Protein AF-A0A0S7Z1J6-F1 (afdb_monomer_lite)

Foldseek 3Di:
DDDPPPPPVVVVVVVCLVCVLVVLVVVLVVVLVVLVVVLVVVVVVVVVVLVVLVVCLVVPAPDPVSSVVSVVVSVVVVVVVVVVSVVVVVVSVVVSVVSVVVSVVVVVVSVVVVVVVVD

Structure (mmCIF, N/CA/C/O backbone):
data_AF-A0A0S7Z1J6-F1
#
_entry.id   AF-A0A0S7Z1J6-F1
#
loop_
_atom_site.group_PDB
_atom_site.id
_atom_site.type_symbol
_atom_site.label_atom_id
_atom_site.label_alt_id
_atom_site.label_comp_id
_atom_site.label_asym_id
_atom_site.label_entity_id
_atom_site.label_seq_id
_atom_site.pdbx_PDB_ins_code
_atom_site.Cartn_x
_atom_site.Cartn_y
_atom_site.Cartn_z
_atom_site.occupancy
_atom_site.B_iso_or_equiv
_atom_site.auth_seq_id
_atom_site.auth_comp_id
_atom_site.auth_asym_id
_atom_site.auth_atom_id
_atom_site.pdbx_PDB_model_num
ATOM 1 N N . MET A 1 1 ? 30.960 -23.550 -48.757 1.00 36.12 1 MET A N 1
ATOM 2 C CA . MET A 1 1 ? 30.195 -22.287 -48.805 1.00 36.12 1 MET A CA 1
ATOM 3 C C . MET A 1 1 ? 28.962 -22.481 -47.941 1.00 36.12 1 MET A C 1
ATOM 5 O O . MET A 1 1 ? 28.021 -23.137 -48.364 1.00 36.12 1 MET A O 1
ATOM 9 N N . THR A 1 2 ? 29.035 -22.074 -46.678 1.00 41.28 2 THR A N 1
ATOM 10 C CA . THR A 1 2 ? 27.971 -22.255 -45.685 1.00 41.28 2 THR A CA 1
ATOM 11 C C . THR A 1 2 ? 26.917 -21.173 -45.896 1.00 41.28 2 THR A C 1
ATOM 13 O O . THR A 1 2 ? 27.187 -19.991 -45.716 1.00 41.28 2 THR A O 1
ATOM 16 N N . ASN A 1 3 ? 25.736 -21.588 -46.349 1.00 50.97 3 ASN A N 1
ATOM 17 C CA . ASN A 1 3 ? 24.552 -20.746 -46.490 1.00 50.97 3 ASN A CA 1
ATOM 18 C C . ASN A 1 3 ? 24.170 -20.196 -45.098 1.00 50.97 3 ASN A C 1
ATOM 20 O O . ASN A 1 3 ? 24.075 -21.011 -44.174 1.00 50.97 3 ASN A O 1
ATOM 24 N N . PRO A 1 4 ? 23.982 -18.877 -44.893 1.00 56.09 4 PRO A N 1
ATOM 25 C CA . PRO A 1 4 ? 23.545 -18.358 -43.606 1.00 56.09 4 PRO A CA 1
ATOM 26 C C . PRO A 1 4 ? 22.086 -18.776 -43.430 1.00 56.09 4 PRO A C 1
ATOM 28 O O . PRO A 1 4 ? 21.174 -18.168 -43.986 1.00 56.09 4 PRO A O 1
ATOM 31 N N . ALA A 1 5 ? 21.873 -19.889 -42.730 1.00 58.22 5 ALA A N 1
ATOM 32 C CA . ALA A 1 5 ? 20.545 -20.337 -42.362 1.00 58.22 5 ALA A CA 1
ATOM 33 C C . ALA A 1 5 ? 19.859 -19.185 -41.621 1.00 58.22 5 ALA A C 1
ATOM 35 O O . ALA A 1 5 ? 20.359 -18.704 -40.608 1.00 58.22 5 ALA A O 1
ATOM 36 N N . PHE A 1 6 ? 18.753 -18.710 -42.183 1.00 60.72 6 PHE A N 1
ATOM 37 C CA . PHE A 1 6 ? 17.892 -17.706 -41.582 1.00 60.72 6 PHE A CA 1
ATOM 38 C C . PHE A 1 6 ? 17.466 -18.221 -40.201 1.00 60.72 6 PHE A C 1
ATOM 40 O O . PHE A 1 6 ? 16.694 -19.176 -40.097 1.00 60.72 6 PHE A O 1
ATOM 47 N N . ASP A 1 7 ? 18.051 -17.661 -39.143 1.00 71.38 7 ASP A N 1
ATOM 48 C CA . ASP A 1 7 ? 17.838 -18.129 -37.778 1.00 71.38 7 ASP A CA 1
ATOM 49 C C . ASP A 1 7 ? 16.491 -17.605 -37.266 1.00 71.38 7 ASP A C 1
ATOM 51 O O . ASP A 1 7 ? 16.377 -16.539 -36.655 1.00 71.38 7 ASP A O 1
ATOM 55 N N . PHE A 1 8 ? 15.436 -18.364 -37.561 1.00 69.50 8 PHE A N 1
ATOM 56 C CA . PHE A 1 8 ? 14.078 -18.078 -37.105 1.00 69.50 8 PHE A CA 1
ATOM 57 C C . PHE A 1 8 ? 13.982 -17.971 -35.577 1.00 69.50 8 PHE A C 1
ATOM 59 O O . PHE A 1 8 ? 13.153 -17.210 -35.076 1.00 69.50 8 PHE A O 1
ATOM 66 N N . ASN A 1 9 ? 14.842 -18.672 -34.828 1.00 73.69 9 ASN A N 1
ATOM 67 C CA . ASN A 1 9 ? 14.856 -18.576 -33.371 1.00 73.69 9 ASN A CA 1
ATOM 68 C C . ASN A 1 9 ? 15.384 -17.212 -32.921 1.00 73.69 9 ASN A C 1
ATOM 70 O O . ASN A 1 9 ? 14.773 -16.595 -32.050 1.00 73.69 9 ASN A O 1
ATOM 74 N N . ALA A 1 10 ? 16.433 -16.692 -33.564 1.00 73.50 10 ALA A N 1
ATOM 75 C CA . ALA A 1 10 ? 16.959 -15.358 -33.275 1.00 73.50 10 ALA A CA 1
ATOM 76 C C . ALA A 1 10 ? 15.925 -14.243 -33.540 1.00 73.50 10 ALA A C 1
ATOM 78 O O . ALA A 1 10 ? 15.830 -13.292 -32.762 1.00 73.50 10 ALA A O 1
ATOM 79 N N . ILE A 1 11 ? 15.100 -14.375 -34.587 1.00 72.56 11 ILE A N 1
ATOM 80 C CA . ILE A 1 11 ? 14.023 -13.415 -34.900 1.00 72.56 11 ILE A CA 1
ATOM 81 C C . ILE A 1 11 ? 12.899 -13.479 -33.862 1.00 72.56 11 ILE A C 1
ATOM 83 O O . ILE A 1 11 ? 12.412 -12.439 -33.407 1.00 72.56 11 ILE A O 1
ATOM 87 N N . ILE A 1 12 ? 12.493 -14.684 -33.453 1.00 76.81 12 ILE A N 1
ATOM 88 C CA . ILE A 1 12 ? 11.474 -14.866 -32.411 1.00 76.81 12 ILE A CA 1
ATOM 89 C C . ILE A 1 12 ? 11.976 -14.316 -31.069 1.00 76.81 12 ILE A C 1
ATOM 91 O O . ILE A 1 12 ? 11.228 -13.645 -30.357 1.00 76.81 12 ILE A O 1
ATOM 95 N N . GLU A 1 13 ? 13.239 -14.557 -30.720 1.00 76.38 13 GLU A N 1
ATOM 96 C CA . GLU A 1 13 ? 13.835 -14.079 -29.472 1.00 76.38 13 GLU A CA 1
ATOM 97 C C . GLU A 1 13 ? 14.017 -12.552 -29.465 1.00 76.38 13 GLU A C 1
ATOM 99 O O . GLU A 1 13 ? 13.716 -11.895 -28.468 1.00 76.38 13 GLU A O 1
ATOM 104 N N . SER A 1 14 ? 14.430 -11.972 -30.596 1.00 73.00 14 SER A N 1
ATOM 105 C CA . SER A 1 14 ? 14.477 -10.522 -30.829 1.00 73.00 14 SER A CA 1
ATOM 106 C C . SER A 1 14 ? 13.096 -9.880 -30.680 1.00 73.00 14 SER A C 1
ATOM 108 O O . SER A 1 14 ? 12.952 -8.889 -29.962 1.00 73.00 14 SER A O 1
ATOM 110 N N . SER A 1 15 ? 12.071 -10.487 -31.284 1.00 69.81 15 SER A N 1
ATOM 111 C CA . SER A 1 15 ? 10.692 -10.002 -31.195 1.00 69.81 15 SER A CA 1
ATOM 112 C C . SER A 1 15 ? 10.189 -10.038 -29.751 1.00 69.81 15 SER A C 1
ATOM 114 O O . SER A 1 15 ? 9.613 -9.064 -29.276 1.00 69.81 15 SER A O 1
ATOM 116 N N . LYS A 1 16 ? 10.462 -11.117 -29.003 1.00 75.19 16 LYS A N 1
ATOM 117 C CA . LYS A 1 16 ? 10.109 -11.207 -27.574 1.00 75.19 16 LYS A CA 1
ATOM 118 C C . LYS A 1 16 ? 10.791 -10.124 -26.736 1.00 75.19 16 LYS A C 1
ATOM 120 O O . LYS A 1 16 ? 10.114 -9.483 -25.937 1.00 75.19 16 LYS A O 1
ATOM 125 N N . LYS A 1 17 ? 12.090 -9.886 -26.945 1.00 76.38 17 LYS A N 1
ATOM 126 C CA . LYS A 1 17 ? 12.848 -8.833 -26.243 1.00 76.38 17 LYS A CA 1
ATOM 127 C C . LYS A 1 17 ? 12.316 -7.432 -26.548 1.00 76.38 17 LYS A C 1
ATOM 129 O O . LYS A 1 17 ? 12.291 -6.592 -25.659 1.00 76.38 17 LYS A O 1
ATOM 134 N N . ALA A 1 18 ? 11.817 -7.193 -27.762 1.00 74.19 18 ALA A N 1
ATOM 135 C CA . ALA A 1 18 ? 11.209 -5.912 -28.125 1.00 74.19 18 ALA A CA 1
ATOM 136 C C . ALA A 1 18 ? 9.894 -5.625 -27.369 1.00 74.19 18 ALA A C 1
ATOM 138 O O . ALA A 1 18 ? 9.601 -4.470 -27.067 1.00 74.19 18 ALA A O 1
ATOM 139 N N . PHE A 1 19 ? 9.116 -6.658 -27.021 1.00 79.31 19 PHE A N 1
ATOM 140 C CA . PHE A 1 19 ? 7.862 -6.510 -26.264 1.00 79.31 19 PHE A CA 1
ATOM 141 C C . PHE A 1 19 ? 8.022 -6.667 -24.746 1.00 79.31 19 PHE A C 1
ATOM 143 O O . PHE A 1 19 ? 7.113 -6.316 -23.991 1.00 79.31 19 PHE A O 1
ATOM 150 N N . GLU A 1 20 ? 9.162 -7.169 -24.276 1.00 81.75 20 GLU A N 1
ATOM 151 C CA . GLU A 1 20 ? 9.427 -7.414 -22.857 1.00 81.75 20 GLU A CA 1
ATOM 152 C C . GLU A 1 20 ? 9.222 -6.170 -21.962 1.00 81.75 20 GLU A C 1
ATOM 154 O O . GLU A 1 20 ? 8.564 -6.305 -20.924 1.00 81.75 20 GLU A O 1
ATOM 159 N N . PRO A 1 21 ? 9.659 -4.949 -22.342 1.00 82.12 21 PRO A N 1
ATOM 160 C CA . PRO A 1 21 ? 9.400 -3.750 -21.544 1.00 82.12 21 PRO A CA 1
ATOM 161 C C . PRO A 1 21 ? 7.905 -3.448 -21.392 1.00 82.12 21 PRO A C 1
ATOM 163 O O . PRO A 1 21 ? 7.461 -3.083 -20.303 1.00 82.12 21 PRO A O 1
ATOM 166 N N . ALA A 1 22 ? 7.114 -3.647 -22.451 1.00 83.12 22 ALA A N 1
ATOM 167 C CA . ALA A 1 22 ? 5.669 -3.424 -22.427 1.00 83.12 22 ALA A CA 1
ATOM 168 C C . ALA A 1 22 ? 4.945 -4.460 -21.553 1.00 83.12 22 ALA A C 1
ATOM 170 O O . ALA A 1 22 ? 4.020 -4.113 -20.818 1.00 83.12 22 ALA A O 1
ATOM 171 N N . LEU A 1 23 ? 5.381 -5.723 -21.581 1.00 84.81 23 LEU A N 1
ATOM 172 C CA . LEU A 1 23 ? 4.848 -6.768 -20.700 1.00 84.81 23 LEU A CA 1
ATOM 173 C C . LEU A 1 23 ? 5.166 -6.479 -19.227 1.00 84.81 23 LEU A C 1
ATOM 175 O O . LEU A 1 23 ? 4.276 -6.569 -18.382 1.00 84.81 23 LEU A O 1
ATOM 179 N N . LYS A 1 24 ? 6.403 -6.065 -18.919 1.00 84.94 24 LYS A N 1
ATOM 180 C CA . LYS A 1 24 ? 6.803 -5.661 -17.560 1.00 84.94 24 LYS A CA 1
ATOM 181 C C . LYS A 1 24 ? 6.015 -4.445 -17.070 1.00 84.94 24 LYS A C 1
ATOM 183 O O . LYS A 1 24 ? 5.574 -4.435 -15.925 1.00 84.94 24 LYS A O 1
ATOM 188 N N . PHE A 1 25 ? 5.776 -3.462 -17.937 1.00 86.50 25 PHE A N 1
ATOM 189 C CA . PHE A 1 25 ? 4.944 -2.305 -17.608 1.00 86.50 25 PHE A CA 1
ATOM 190 C C . PHE A 1 25 ? 3.496 -2.706 -17.291 1.00 86.50 25 PHE A C 1
ATOM 192 O O . PHE A 1 25 ? 2.945 -2.268 -16.285 1.00 86.50 25 PHE A O 1
ATOM 199 N N . ASN A 1 26 ? 2.890 -3.581 -18.101 1.00 85.88 26 ASN A N 1
ATOM 200 C CA . ASN A 1 26 ? 1.543 -4.092 -17.829 1.00 85.88 26 ASN A CA 1
ATOM 201 C C . ASN A 1 26 ? 1.475 -4.832 -16.485 1.00 85.88 26 ASN A C 1
ATOM 203 O O . ASN A 1 26 ? 0.529 -4.633 -15.727 1.00 85.88 26 ASN A O 1
ATOM 207 N N . ALA A 1 27 ? 2.487 -5.641 -16.156 1.00 86.69 27 ALA A N 1
ATOM 208 C CA . ALA A 1 27 ? 2.559 -6.311 -14.860 1.00 86.69 27 ALA A CA 1
ATOM 209 C C . ALA A 1 27 ? 2.631 -5.305 -13.694 1.00 86.69 27 ALA A C 1
ATOM 211 O O . ALA A 1 27 ? 1.888 -5.451 -12.725 1.00 86.69 27 ALA A O 1
ATOM 212 N N . LEU A 1 28 ? 3.453 -4.255 -13.813 1.00 88.56 28 LEU A N 1
ATOM 213 C CA . LEU A 1 28 ? 3.529 -3.171 -12.824 1.00 88.56 28 LEU A CA 1
ATOM 214 C C . LEU A 1 28 ? 2.197 -2.426 -12.675 1.00 88.56 28 LEU A C 1
ATOM 216 O O . LEU A 1 28 ? 1.780 -2.116 -11.560 1.00 88.56 28 LEU A O 1
ATOM 220 N N . ALA A 1 29 ? 1.497 -2.173 -13.783 1.00 83.06 29 ALA A N 1
ATOM 221 C CA . ALA A 1 29 ? 0.188 -1.530 -13.763 1.00 83.06 29 ALA A CA 1
ATOM 222 C C . ALA A 1 29 ? -0.863 -2.389 -13.039 1.00 83.06 29 ALA A C 1
ATOM 224 O O . ALA A 1 29 ? -1.591 -1.879 -12.186 1.00 83.06 29 ALA A O 1
ATOM 225 N N . VAL A 1 30 ? -0.911 -3.697 -13.322 1.00 90.94 30 VAL A N 1
ATOM 226 C CA . VAL A 1 30 ? -1.815 -4.640 -12.640 1.00 90.94 30 VAL A CA 1
ATOM 227 C C . VAL A 1 30 ? -1.494 -4.728 -11.149 1.00 90.94 30 VAL A C 1
ATOM 229 O O . VAL A 1 30 ? -2.407 -4.671 -10.330 1.00 90.94 30 VAL A O 1
ATOM 232 N N . GLN A 1 31 ? -0.214 -4.799 -10.781 1.00 89.38 31 GLN A N 1
ATOM 233 C CA . GLN A 1 31 ? 0.207 -4.804 -9.377 1.00 89.38 31 GLN A CA 1
ATOM 234 C C . GLN A 1 31 ? -0.187 -3.510 -8.655 1.00 89.38 31 GLN A C 1
ATOM 236 O O . GLN A 1 31 ? -0.684 -3.557 -7.530 1.00 89.38 31 GLN A O 1
ATOM 241 N N . GLY A 1 32 ? -0.017 -2.355 -9.305 1.00 86.44 32 GLY A N 1
ATOM 242 C CA . GLY A 1 32 ? -0.471 -1.066 -8.783 1.00 86.44 32 GLY A CA 1
ATOM 243 C C . GLY A 1 32 ? -1.982 -1.037 -8.551 1.00 86.44 32 GLY A C 1
ATOM 244 O O . GLY A 1 32 ? -2.439 -0.651 -7.476 1.00 86.44 32 GLY A O 1
ATOM 245 N N . PHE A 1 33 ? -2.758 -1.513 -9.526 1.00 85.38 33 PHE A N 1
ATOM 246 C CA . PHE A 1 33 ? -4.208 -1.634 -9.395 1.00 85.38 33 PHE A CA 1
ATOM 247 C C . PHE A 1 33 ? -4.609 -2.570 -8.246 1.00 85.38 33 PHE A C 1
ATOM 249 O O . PHE A 1 33 ? -5.456 -2.209 -7.430 1.00 85.38 33 PHE A O 1
ATOM 256 N N . GLU A 1 34 ? -3.980 -3.743 -8.133 1.00 90.00 34 GLU A N 1
ATOM 257 C CA . GLU A 1 34 ? -4.254 -4.698 -7.056 1.00 90.00 34 GLU A CA 1
ATOM 258 C C . GLU A 1 34 ? -3.964 -4.092 -5.676 1.00 90.00 34 GLU A C 1
ATOM 260 O O . GLU A 1 34 ? -4.774 -4.228 -4.756 1.00 90.00 34 GLU A O 1
ATOM 265 N N . ARG A 1 35 ? -2.841 -3.377 -5.528 1.00 87.00 35 ARG A N 1
ATOM 266 C CA . ARG A 1 35 ? -2.478 -2.679 -4.284 1.00 87.00 35 ARG A CA 1
ATOM 267 C C . ARG A 1 35 ? -3.546 -1.656 -3.886 1.00 87.00 35 ARG A C 1
ATOM 269 O O . ARG A 1 35 ? -3.990 -1.662 -2.738 1.00 87.00 35 ARG A O 1
ATOM 276 N N . VAL A 1 36 ? -4.015 -0.837 -4.831 1.00 84.88 36 VAL A N 1
ATOM 277 C CA . VAL A 1 36 ? -5.095 0.137 -4.586 1.00 84.88 36 VAL A CA 1
ATOM 278 C C . VAL A 1 36 ? -6.400 -0.569 -4.215 1.00 84.88 36 VAL A C 1
ATOM 280 O O . VAL A 1 36 ? -7.046 -0.190 -3.238 1.00 84.88 36 VAL A O 1
ATOM 283 N N . ALA A 1 37 ? -6.780 -1.621 -4.942 1.00 86.44 37 ALA A N 1
ATOM 284 C CA . ALA A 1 37 ? -7.996 -2.379 -4.665 1.00 86.44 37 ALA A CA 1
ATOM 285 C C . ALA A 1 37 ? -7.978 -2.996 -3.255 1.00 86.44 37 ALA A C 1
ATOM 287 O O . ALA A 1 37 ? -8.961 -2.888 -2.520 1.00 86.44 37 ALA A O 1
ATOM 288 N N . ARG A 1 38 ? -6.843 -3.574 -2.837 1.00 89.00 38 ARG A N 1
ATOM 289 C CA . ARG A 1 38 ? -6.658 -4.103 -1.476 1.00 89.00 38 ARG A CA 1
ATOM 290 C C . ARG A 1 38 ? -6.779 -3.010 -0.414 1.00 89.00 38 ARG A C 1
ATOM 292 O O . ARG A 1 38 ? -7.415 -3.251 0.608 1.00 89.00 38 ARG A O 1
ATOM 299 N N . GLN A 1 39 ? -6.236 -1.815 -0.657 1.00 87.06 39 GLN A N 1
ATOM 300 C CA . GLN A 1 39 ? -6.397 -0.687 0.268 1.00 87.06 39 GLN A CA 1
ATOM 301 C C . GLN A 1 39 ? -7.855 -0.234 0.401 1.00 87.06 39 GLN A C 1
ATOM 303 O O . GLN A 1 39 ? -8.317 0.007 1.514 1.00 87.06 39 GLN A O 1
ATOM 308 N N . GLN A 1 40 ? -8.592 -0.142 -0.709 1.00 84.12 40 GLN A N 1
ATOM 309 C CA . GLN A 1 40 ? -10.015 0.220 -0.681 1.00 84.12 40 GLN A CA 1
ATOM 310 C C . GLN A 1 40 ? -10.842 -0.827 0.074 1.00 84.12 40 GLN A C 1
ATOM 312 O O . GLN A 1 40 ? -11.701 -0.477 0.882 1.00 84.12 40 GLN A O 1
ATOM 317 N N . TYR A 1 41 ? -10.542 -2.110 -0.141 1.00 89.19 41 TYR A N 1
ATOM 318 C CA . TYR A 1 41 ? -11.195 -3.205 0.570 1.00 89.19 41 TYR A CA 1
ATOM 319 C C . TYR A 1 41 ? -10.915 -3.167 2.078 1.00 89.19 41 TYR A C 1
ATOM 321 O O . TYR A 1 41 ? -11.846 -3.268 2.876 1.00 89.19 41 TYR A O 1
ATOM 329 N N . ALA A 1 42 ? -9.653 -2.971 2.473 1.00 88.12 42 ALA A N 1
ATOM 330 C CA . ALA A 1 42 ? -9.279 -2.838 3.878 1.00 88.12 42 ALA A CA 1
ATOM 331 C C . ALA A 1 42 ? -10.025 -1.670 4.535 1.00 88.12 42 ALA A C 1
ATOM 333 O O . ALA A 1 42 ? -10.672 -1.853 5.562 1.00 88.12 42 ALA A O 1
ATOM 334 N N . PHE A 1 43 ? -10.038 -0.503 3.888 1.00 85.94 43 PHE A N 1
ATOM 335 C CA . PHE A 1 43 ? -10.741 0.673 4.394 1.00 85.94 43 PHE A CA 1
ATOM 336 C C . PHE A 1 43 ? -12.250 0.445 4.564 1.00 85.94 43 PHE A C 1
ATOM 338 O O . PHE A 1 43 ? -12.823 0.823 5.585 1.00 85.94 43 PHE A O 1
ATOM 345 N N . ALA A 1 44 ? -12.904 -0.204 3.597 1.00 88.19 44 ALA A N 1
ATOM 346 C CA . ALA A 1 44 ? -14.321 -0.543 3.710 1.00 88.19 44 ALA A CA 1
ATOM 347 C C . ALA A 1 44 ? -14.596 -1.488 4.896 1.00 88.19 44 ALA A C 1
ATOM 349 O O . ALA A 1 44 ? -15.557 -1.277 5.639 1.00 88.19 44 ALA A O 1
ATOM 350 N N . GLY A 1 45 ? -13.737 -2.493 5.104 1.00 89.75 45 GLY A N 1
ATOM 351 C CA . GLY A 1 45 ? -13.820 -3.392 6.257 1.00 89.75 45 GLY A CA 1
ATOM 352 C C . GLY A 1 45 ? -13.661 -2.654 7.587 1.00 89.75 45 GLY A C 1
ATOM 353 O O . GLY A 1 45 ? -14.422 -2.887 8.523 1.00 89.75 45 GLY A O 1
ATOM 354 N N . GLU A 1 46 ? -12.734 -1.701 7.659 1.00 88.31 46 GLU A N 1
ATOM 355 C CA . GLU A 1 46 ? -12.531 -0.882 8.855 1.00 88.31 46 GLU A CA 1
ATOM 356 C C . GLU A 1 46 ? -13.747 -0.012 9.180 1.00 88.31 46 GLU A C 1
ATOM 358 O O . GLU A 1 46 ? -14.173 0.025 10.334 1.00 88.31 46 GLU A O 1
ATOM 363 N N . LEU A 1 47 ? -14.335 0.652 8.178 1.00 85.62 47 LEU A N 1
ATOM 364 C CA . LEU A 1 47 ? -15.555 1.444 8.363 1.00 85.62 47 LEU A CA 1
ATOM 365 C C . LEU A 1 47 ? -16.714 0.588 8.878 1.00 85.62 47 LEU A C 1
ATOM 367 O O . LEU A 1 47 ? -17.448 1.019 9.770 1.00 85.62 47 LEU A O 1
ATOM 371 N N . LEU A 1 48 ? -16.854 -0.633 8.356 1.00 91.12 48 LEU A N 1
ATOM 372 C CA . LEU A 1 48 ? -17.850 -1.586 8.831 1.00 91.12 48 LEU A CA 1
ATOM 373 C C . LEU A 1 48 ? -17.607 -1.953 10.303 1.00 91.12 48 LEU A C 1
ATOM 375 O O . LEU A 1 48 ? -18.542 -1.925 11.100 1.00 91.12 48 LEU A O 1
ATOM 379 N N . GLU A 1 49 ? -16.363 -2.254 10.688 1.00 89.44 49 GLU A N 1
ATOM 380 C CA . GLU A 1 49 ? -16.011 -2.553 12.082 1.00 89.44 49 GLU A CA 1
ATOM 381 C C . GLU A 1 49 ? -16.328 -1.389 13.024 1.00 89.44 49 GLU A C 1
ATOM 383 O O . GLU A 1 49 ? -16.865 -1.607 14.111 1.00 89.44 49 GLU A O 1
ATOM 388 N N . ILE A 1 50 ? -16.016 -0.156 12.618 1.00 87.25 50 ILE A N 1
ATOM 389 C CA . ILE A 1 50 ? -16.311 1.052 13.400 1.00 87.25 50 ILE A CA 1
ATOM 390 C C . ILE A 1 50 ? -17.821 1.204 13.579 1.00 87.25 50 ILE A C 1
ATOM 392 O O . ILE A 1 50 ? -18.285 1.404 14.701 1.00 87.25 50 ILE A O 1
ATOM 396 N N . ALA A 1 51 ? -18.592 1.049 12.500 1.00 85.44 51 ALA A N 1
ATOM 397 C CA . ALA A 1 51 ? -20.047 1.120 12.550 1.00 85.44 51 ALA A CA 1
ATOM 398 C C . ALA A 1 51 ? -20.634 0.046 13.480 1.00 85.44 51 ALA A C 1
ATOM 400 O O . ALA A 1 51 ? -21.497 0.347 14.306 1.00 85.44 51 ALA A O 1
ATOM 401 N N . ILE A 1 52 ? -20.133 -1.192 13.408 1.00 89.12 52 ILE A N 1
ATOM 402 C CA . ILE A 1 52 ? -20.549 -2.285 14.299 1.00 89.12 52 ILE A CA 1
ATOM 403 C C . ILE A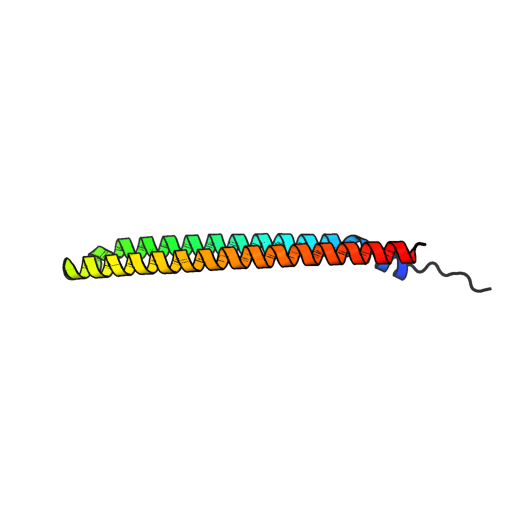 1 52 ? -20.236 -1.943 15.759 1.00 89.12 52 ILE A C 1
ATOM 405 O O . ILE A 1 52 ? -21.119 -2.048 16.611 1.00 89.12 52 ILE A O 1
ATOM 409 N N . LYS A 1 53 ? -19.014 -1.490 16.059 1.00 86.06 53 LYS A N 1
ATOM 410 C CA . LYS A 1 53 ? -18.613 -1.110 17.423 1.00 86.06 53 LYS A CA 1
ATOM 411 C C . LYS A 1 53 ? -19.456 0.043 17.963 1.00 86.06 53 LYS A C 1
ATOM 413 O O . LYS A 1 53 ? -19.863 0.009 19.121 1.00 86.06 53 LYS A O 1
ATOM 418 N N . GLN A 1 54 ? -19.778 1.024 17.124 1.00 84.38 54 GLN A N 1
ATOM 419 C CA . GLN A 1 54 ? -20.628 2.148 17.501 1.00 84.38 54 GLN A CA 1
ATOM 420 C C . GLN A 1 54 ? -22.080 1.727 17.767 1.00 84.38 54 GLN A C 1
ATOM 422 O O . GLN A 1 54 ? -22.682 2.200 18.727 1.00 84.38 54 GLN A O 1
ATOM 427 N N . MET A 1 55 ? -22.631 0.795 16.984 1.00 86.44 55 MET A N 1
ATOM 428 C CA . MET A 1 55 ? -23.963 0.228 17.244 1.00 86.44 55 MET A CA 1
ATOM 429 C C . MET A 1 55 ? -24.004 -0.618 18.522 1.00 86.44 55 MET A C 1
ATOM 431 O O . MET A 1 55 ? -25.018 -0.642 19.216 1.00 86.44 55 MET A O 1
ATOM 435 N N . GLN A 1 56 ? -22.911 -1.309 18.852 1.00 84.88 56 GLN A N 1
ATOM 436 C CA . GLN A 1 56 ? -22.823 -2.145 20.051 1.00 84.88 56 GLN A CA 1
ATOM 437 C C . GLN A 1 56 ? -22.514 -1.350 21.326 1.00 84.88 56 GLN A C 1
ATOM 439 O O . GLN A 1 56 ? -22.799 -1.830 22.424 1.00 84.88 56 GLN A O 1
ATOM 444 N N . LEU A 1 57 ? -21.970 -0.139 21.196 1.00 81.25 57 LEU A N 1
ATOM 445 C CA . LEU A 1 57 ? -21.512 0.718 22.293 1.00 81.25 57 LEU A CA 1
ATOM 446 C C . LEU A 1 57 ? -22.558 0.893 23.415 1.00 81.25 57 LEU A C 1
ATOM 448 O O . LEU A 1 57 ? -22.211 0.636 24.570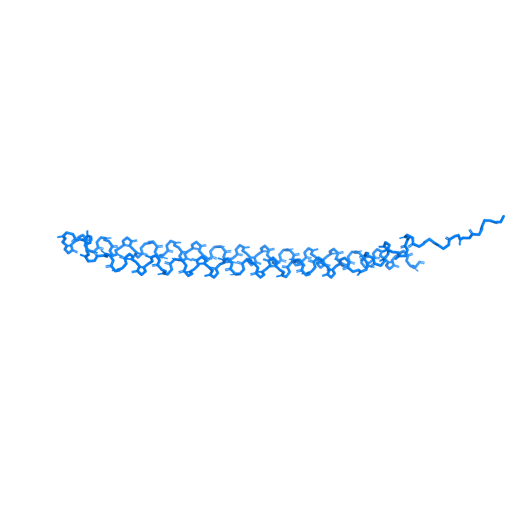 1.00 81.25 57 LEU A O 1
ATOM 452 N N . PRO A 1 58 ? -23.841 1.205 23.122 1.00 76.06 58 PRO A N 1
ATOM 453 C CA . PRO A 1 58 ? -24.874 1.335 24.153 1.00 76.06 58 PRO A CA 1
ATOM 454 C C . PRO A 1 58 ? -25.219 0.015 24.853 1.00 76.06 58 PRO A C 1
ATOM 456 O O . PRO A 1 58 ? -25.551 0.014 26.032 1.00 76.06 58 PRO A O 1
ATOM 459 N N . SER A 1 59 ? -25.139 -1.115 24.141 1.00 80.06 59 SER A N 1
ATOM 460 C CA . SER A 1 59 ? -25.467 -2.442 24.690 1.00 80.06 59 SER A CA 1
ATOM 461 C C . SER A 1 59 ? -24.369 -3.025 25.582 1.00 80.06 59 SER A C 1
ATOM 463 O O . SER A 1 59 ? -24.621 -3.943 26.358 1.00 80.06 59 SER A O 1
ATOM 465 N N . GLN A 1 60 ? -23.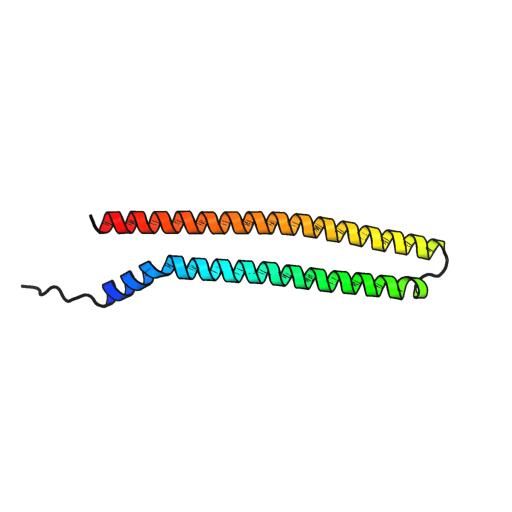143 -2.512 25.459 1.00 78.81 60 GLN A N 1
ATOM 466 C CA . GLN A 1 60 ? -21.976 -3.030 26.167 1.00 78.81 60 GLN A CA 1
ATOM 467 C C . GLN A 1 60 ? -21.575 -2.198 27.383 1.00 78.81 60 GLN A C 1
ATOM 469 O O . GLN A 1 60 ? -20.716 -2.645 28.142 1.00 78.81 60 GLN A O 1
ATOM 474 N N . ALA A 1 61 ? -22.121 -0.995 27.542 1.00 78.75 61 ALA A N 1
ATOM 475 C CA . ALA A 1 61 ? -21.732 -0.108 28.621 1.00 78.75 61 ALA A CA 1
ATOM 476 C C . ALA A 1 61 ? -22.638 -0.278 29.841 1.00 78.75 61 ALA A C 1
ATOM 478 O O . ALA A 1 61 ? -23.865 -0.269 29.730 1.00 78.75 61 ALA A O 1
ATOM 479 N N . LYS A 1 62 ? -22.022 -0.432 31.014 1.00 79.19 62 LYS A N 1
ATOM 480 C CA . LYS A 1 62 ? -22.741 -0.606 32.286 1.00 79.19 62 LYS A CA 1
ATOM 481 C C . LYS A 1 62 ? -23.198 0.719 32.894 1.00 79.19 62 LYS A C 1
ATOM 483 O O . LYS A 1 62 ? -24.199 0.749 33.604 1.00 79.19 62 LYS A O 1
ATOM 488 N N . ASP A 1 63 ? -22.468 1.795 32.613 1.00 84.44 63 ASP A N 1
ATOM 489 C CA . ASP A 1 63 ? -22.740 3.149 33.086 1.00 84.44 63 ASP A CA 1
ATOM 490 C C . ASP A 1 63 ? -22.116 4.213 32.155 1.00 84.44 63 ASP A C 1
ATOM 492 O O . ASP A 1 63 ? -21.501 3.905 31.131 1.00 84.44 63 ASP A O 1
ATOM 496 N N . VAL A 1 64 ? -22.301 5.492 32.496 1.00 81.62 64 VAL A N 1
ATOM 497 C CA . VAL A 1 64 ? 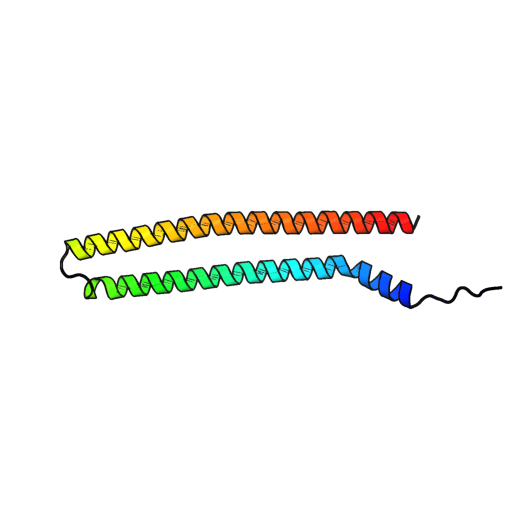-21.831 6.640 31.698 1.00 81.62 64 VAL A CA 1
ATOM 498 C C . VAL A 1 64 ? -20.297 6.750 31.662 1.00 81.62 64 VAL A C 1
ATOM 500 O O . VAL A 1 64 ? -19.735 7.211 30.663 1.00 81.62 64 VAL A O 1
ATOM 503 N N . ASN A 1 65 ? -19.601 6.301 32.709 1.00 84.38 65 ASN A N 1
ATOM 504 C CA . ASN A 1 65 ? -18.138 6.287 32.722 1.00 84.38 65 ASN A CA 1
ATOM 505 C C . ASN A 1 65 ? -17.601 5.195 31.789 1.00 84.38 65 ASN A C 1
ATOM 507 O O . ASN A 1 65 ? -16.664 5.447 31.034 1.00 84.38 65 ASN A O 1
ATOM 511 N N . ASP A 1 66 ? -18.237 4.023 31.778 1.00 83.62 66 ASP A N 1
ATOM 512 C CA . ASP A 1 66 ? -17.925 2.913 30.873 1.00 83.62 66 ASP A CA 1
ATOM 513 C C . ASP A 1 66 ? -18.205 3.284 29.402 1.00 83.62 66 ASP A C 1
ATOM 515 O O . ASP A 1 66 ? -17.394 3.007 28.516 1.00 83.62 66 ASP A O 1
ATOM 519 N N . LEU A 1 67 ? -19.291 4.025 29.131 1.00 82.69 67 LEU A N 1
ATOM 520 C CA . LEU A 1 67 ? -19.543 4.623 27.809 1.00 82.69 67 LEU A CA 1
ATOM 521 C C . LEU A 1 67 ? -18.409 5.557 27.378 1.00 82.69 67 LEU A C 1
ATOM 523 O O . LEU A 1 67 ? -17.933 5.474 26.246 1.00 82.69 67 LEU A O 1
ATOM 527 N N . THR A 1 68 ? -17.971 6.442 28.275 1.00 86.06 68 THR A N 1
ATOM 528 C CA . THR A 1 68 ? -16.906 7.411 27.984 1.00 86.06 68 THR A CA 1
ATOM 529 C C . THR A 1 68 ? -15.577 6.703 27.720 1.00 86.06 68 THR A C 1
ATOM 531 O O . THR A 1 68 ? -14.886 7.033 26.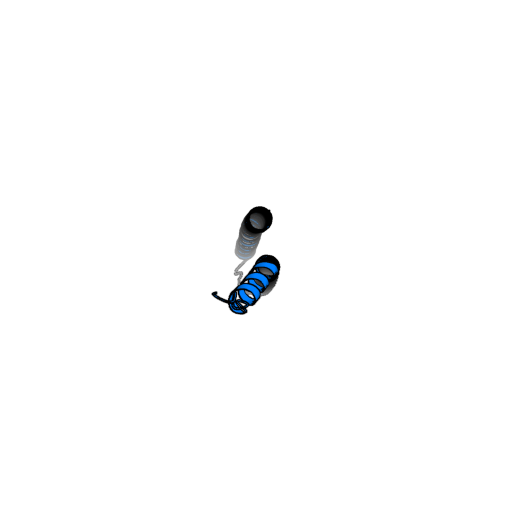756 1.00 86.06 68 THR A O 1
ATOM 534 N N . ALA A 1 69 ? -15.240 5.684 28.515 1.00 87.19 69 ALA A N 1
ATOM 535 C CA . ALA A 1 69 ? -14.042 4.872 28.318 1.00 87.19 69 ALA A CA 1
ATOM 536 C C . ALA A 1 69 ? -14.058 4.148 26.961 1.00 87.19 69 ALA A C 1
ATOM 538 O O . ALA A 1 69 ? -13.089 4.238 26.206 1.00 87.19 69 ALA A O 1
ATOM 539 N N . LYS A 1 70 ? -15.181 3.513 26.599 1.00 85.00 70 LYS A N 1
ATOM 540 C CA . LYS A 1 70 ? -15.360 2.861 25.289 1.00 85.00 70 LYS A CA 1
ATOM 541 C C . LYS A 1 70 ? -15.308 3.853 24.126 1.00 85.00 70 LYS A C 1
ATOM 543 O O . LYS A 1 70 ? -14.783 3.531 23.062 1.00 85.00 70 LYS A O 1
ATOM 548 N N . GLN A 1 71 ? -15.818 5.069 24.314 1.00 84.81 71 GLN A N 1
ATOM 549 C CA . GLN A 1 71 ? -15.740 6.127 23.306 1.00 84.81 71 GLN A CA 1
ATOM 550 C C . GLN A 1 71 ? -14.292 6.593 23.078 1.00 84.81 71 GLN A C 1
ATOM 552 O O . GLN A 1 71 ? -13.892 6.815 21.930 1.00 84.81 71 GLN A O 1
ATOM 557 N N . ILE A 1 72 ? -13.497 6.713 24.147 1.00 89.38 72 ILE A N 1
ATOM 558 C CA . ILE A 1 72 ? -12.060 7.016 24.061 1.00 89.38 72 ILE A CA 1
ATOM 559 C C . ILE A 1 72 ? -11.333 5.878 23.345 1.00 89.38 72 ILE A C 1
ATOM 561 O O . ILE A 1 72 ? -10.587 6.141 22.409 1.00 89.38 72 ILE A O 1
ATOM 565 N N . GLU A 1 73 ? -11.598 4.624 23.717 1.00 88.56 73 GLU A N 1
ATOM 566 C CA . GLU A 1 73 ? -10.998 3.447 23.082 1.00 88.56 73 GLU A CA 1
ATOM 567 C C . GLU A 1 73 ? -11.269 3.415 21.569 1.00 88.56 73 GLU A C 1
ATOM 569 O O . GLU A 1 73 ? -10.347 3.250 20.769 1.00 88.56 73 GLU A O 1
ATOM 574 N N . LEU A 1 74 ? -12.520 3.642 21.161 1.00 87.38 74 LEU A N 1
ATOM 575 C CA . LEU A 1 74 ? -12.906 3.678 19.751 1.00 87.38 74 LEU A CA 1
ATOM 576 C C . LEU A 1 74 ? -12.203 4.818 18.996 1.00 87.38 74 LEU A C 1
ATOM 578 O O . LEU A 1 74 ? -11.778 4.640 17.855 1.00 87.38 74 LEU A O 1
ATOM 582 N N . THR A 1 75 ? -12.027 5.967 19.650 1.00 87.31 75 THR A N 1
ATOM 583 C CA . THR A 1 75 ? -11.296 7.114 19.092 1.00 87.31 75 THR A CA 1
ATOM 584 C C . THR A 1 75 ? -9.802 6.815 18.950 1.00 87.31 75 THR A C 1
ATOM 586 O O . THR A 1 75 ? -9.218 7.113 17.911 1.00 87.31 75 THR A O 1
ATOM 589 N N . THR A 1 76 ? -9.181 6.177 19.943 1.00 91.06 76 THR A N 1
ATOM 590 C CA . THR A 1 76 ? -7.776 5.756 19.871 1.00 91.06 76 THR A CA 1
ATOM 591 C C . THR A 1 76 ? -7.559 4.773 18.725 1.00 91.06 76 THR A C 1
ATOM 593 O O . THR A 1 76 ? -6.677 4.992 17.897 1.00 91.06 76 THR A O 1
ATOM 596 N N . GLN A 1 77 ? -8.421 3.760 18.593 1.00 88.81 77 GLN A N 1
ATOM 597 C CA . GLN A 1 77 ? -8.345 2.792 17.494 1.00 88.81 77 GLN A CA 1
ATOM 598 C C . GLN A 1 77 ? -8.479 3.464 16.117 1.00 88.81 77 GLN A C 1
ATOM 600 O O . GLN A 1 77 ? -7.784 3.092 15.172 1.00 88.81 77 GLN A O 1
ATOM 605 N N . LEU A 1 78 ? -9.345 4.475 15.990 1.00 87.31 78 LEU A N 1
ATOM 606 C CA . LEU A 1 78 ? -9.475 5.270 14.764 1.00 87.31 78 LEU A CA 1
ATOM 607 C C . LEU A 1 78 ? -8.183 6.017 14.412 1.00 87.31 78 LEU A C 1
ATOM 609 O O . LEU A 1 78 ? -7.767 6.020 13.250 1.00 87.31 78 LEU A O 1
ATOM 613 N N . VAL A 1 79 ? -7.550 6.649 15.402 1.00 89.69 79 VAL A N 1
ATOM 614 C CA . VAL A 1 79 ? -6.299 7.397 15.214 1.00 89.69 79 VAL A CA 1
ATOM 615 C C . VAL A 1 79 ? -5.152 6.460 14.845 1.00 89.69 79 VAL A C 1
ATOM 617 O O . VAL A 1 79 ? -4.409 6.751 13.904 1.00 89.69 79 VAL A O 1
ATOM 620 N N . GLU A 1 80 ? -5.031 5.320 15.526 1.00 90.19 80 GLU A N 1
ATOM 621 C CA . GLU A 1 80 ? -4.025 4.295 15.230 1.00 90.19 80 GLU A CA 1
ATOM 622 C C . GLU A 1 80 ? -4.171 3.772 13.798 1.00 90.19 80 GLU A C 1
ATOM 624 O O . GLU A 1 80 ? -3.208 3.818 13.030 1.00 90.19 80 GLU A O 1
ATOM 629 N N . LYS A 1 81 ? -5.385 3.374 13.389 1.00 87.25 81 LYS A N 1
ATOM 630 C CA . LYS A 1 81 ? -5.648 2.904 12.019 1.00 87.25 81 LYS A CA 1
ATOM 631 C C . LYS A 1 81 ? -5.372 3.982 10.970 1.00 87.25 81 LYS A C 1
ATOM 633 O O . LYS A 1 81 ? -4.750 3.711 9.946 1.00 87.25 81 LYS A O 1
ATOM 638 N N . THR A 1 82 ? -5.768 5.228 11.233 1.00 86.06 82 THR A N 1
ATOM 639 C CA . THR A 1 82 ? -5.508 6.355 10.318 1.00 86.06 82 THR A CA 1
ATOM 640 C C . THR A 1 82 ? -4.010 6.617 10.155 1.00 86.06 82 THR A C 1
ATOM 642 O O . THR A 1 82 ? -3.528 6.855 9.043 1.00 86.06 82 THR A O 1
ATOM 645 N N . THR A 1 83 ? -3.263 6.541 11.255 1.00 89.75 83 THR A N 1
ATOM 646 C CA . THR A 1 83 ? -1.806 6.696 11.257 1.00 89.75 83 THR A CA 1
ATOM 647 C C . THR A 1 83 ? -1.141 5.566 10.477 1.00 89.75 83 THR A C 1
ATOM 649 O O . THR A 1 83 ? -0.344 5.844 9.579 1.00 89.75 83 THR A O 1
ATOM 652 N N . GLN A 1 84 ? -1.524 4.314 10.743 1.00 89.19 84 GLN A N 1
ATOM 653 C CA . GLN A 1 84 ? -1.025 3.144 10.020 1.00 89.19 84 GLN A CA 1
ATOM 654 C C . GLN A 1 84 ? -1.277 3.275 8.515 1.00 89.19 84 GLN A C 1
ATOM 656 O O . GLN A 1 84 ? -0.355 3.144 7.715 1.00 89.19 84 GLN A O 1
ATOM 661 N N . ARG A 1 85 ? -2.496 3.654 8.119 1.00 86.00 85 ARG A N 1
ATOM 662 C CA . ARG A 1 85 ? -2.850 3.841 6.708 1.00 86.00 85 ARG A CA 1
ATOM 663 C C . ARG A 1 85 ? -2.015 4.923 6.030 1.00 86.00 85 ARG A C 1
ATOM 665 O O . ARG A 1 85 ? -1.649 4.783 4.866 1.00 86.00 85 ARG A O 1
ATOM 672 N N . SER A 1 86 ? -1.712 5.999 6.751 1.00 86.19 86 SER A N 1
ATOM 673 C CA . SER A 1 86 ? -0.871 7.082 6.234 1.00 86.19 86 SER A CA 1
ATOM 674 C C . SER A 1 86 ? 0.554 6.586 5.970 1.00 86.19 86 SER A C 1
ATOM 676 O O . SER A 1 86 ? 1.117 6.869 4.914 1.00 86.19 86 SER A O 1
ATOM 678 N N . GLN A 1 87 ? 1.112 5.787 6.884 1.00 90.12 87 GLN A N 1
ATOM 679 C CA . GLN A 1 87 ? 2.417 5.147 6.699 1.00 90.12 87 GLN A CA 1
ATOM 680 C C . GLN A 1 87 ? 2.401 4.155 5.530 1.00 90.12 87 GLN A C 1
ATOM 682 O O . GLN A 1 87 ? 3.299 4.189 4.687 1.00 90.12 87 GLN A O 1
ATOM 687 N N . ASP A 1 88 ? 1.358 3.331 5.425 1.00 86.81 88 ASP A N 1
ATOM 688 C CA . ASP A 1 88 ? 1.210 2.357 4.343 1.00 86.81 88 ASP A CA 1
ATOM 689 C C . ASP A 1 88 ? 1.074 3.037 2.974 1.00 86.81 88 ASP A C 1
ATOM 691 O O . ASP A 1 88 ? 1.682 2.591 2.004 1.00 86.81 88 ASP A O 1
ATOM 695 N N . MET A 1 89 ? 0.342 4.153 2.875 1.00 85.31 89 MET A N 1
ATOM 696 C CA . MET A 1 89 ? 0.258 4.943 1.640 1.00 85.31 89 MET A CA 1
ATOM 697 C C . MET A 1 89 ? 1.608 5.539 1.237 1.00 85.31 89 MET A C 1
ATOM 699 O O . MET A 1 89 ? 1.968 5.478 0.063 1.00 85.31 89 MET A O 1
ATOM 703 N N . ILE A 1 90 ? 2.368 6.091 2.189 1.00 89.62 90 ILE A N 1
ATOM 704 C CA . ILE A 1 90 ? 3.710 6.632 1.917 1.00 89.62 90 ILE A CA 1
ATOM 705 C C . ILE A 1 90 ? 4.634 5.517 1.420 1.00 89.62 90 ILE A C 1
ATOM 707 O O . ILE A 1 90 ? 5.347 5.691 0.427 1.00 89.62 90 ILE A O 1
ATOM 711 N N . LYS A 1 91 ? 4.595 4.357 2.080 1.00 90.44 91 LYS A N 1
ATOM 712 C CA . LYS A 1 91 ? 5.376 3.183 1.694 1.00 90.44 91 LYS A CA 1
ATOM 713 C C . LYS A 1 91 ? 5.022 2.715 0.284 1.00 90.44 91 LYS A C 1
ATOM 715 O O . LYS A 1 91 ? 5.918 2.610 -0.545 1.00 90.44 91 LYS A O 1
ATOM 720 N N . LEU A 1 92 ? 3.737 2.519 -0.014 1.00 87.44 92 LEU A N 1
ATOM 721 C CA . LEU A 1 92 ? 3.279 2.106 -1.344 1.00 87.44 92 LEU A CA 1
ATOM 722 C C . LEU A 1 92 ? 3.674 3.107 -2.431 1.00 87.44 92 LEU A C 1
ATOM 724 O O . LEU A 1 92 ? 4.141 2.698 -3.491 1.00 87.44 92 LEU A O 1
ATOM 728 N N . ALA A 1 93 ? 3.528 4.408 -2.170 1.00 86.75 93 ALA A N 1
ATOM 729 C CA . ALA A 1 93 ? 3.930 5.445 -3.115 1.00 86.75 93 ALA A CA 1
ATOM 730 C C . ALA A 1 93 ? 5.438 5.383 -3.410 1.00 86.75 93 ALA A C 1
ATOM 732 O O . ALA A 1 93 ? 5.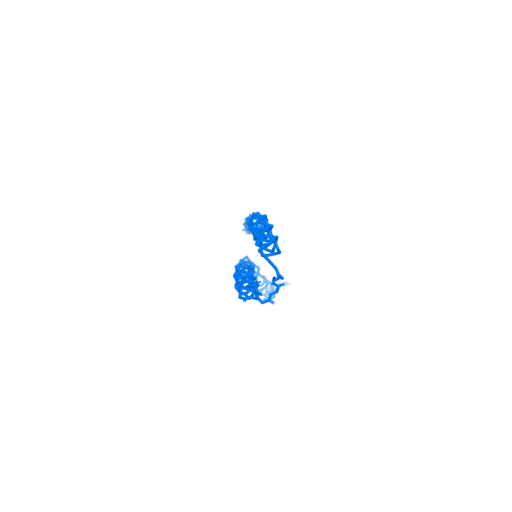850 5.464 -4.566 1.00 86.75 93 ALA A O 1
ATOM 733 N N . THR A 1 94 ? 6.252 5.184 -2.371 1.00 91.44 94 THR A N 1
ATOM 734 C CA . THR A 1 94 ? 7.715 5.092 -2.488 1.00 91.44 94 THR A CA 1
ATOM 735 C C . THR A 1 94 ? 8.136 3.825 -3.233 1.00 91.44 94 THR A C 1
ATOM 737 O O . THR A 1 94 ? 8.976 3.881 -4.131 1.00 91.44 94 THR A O 1
ATOM 740 N N . GLU A 1 95 ? 7.531 2.683 -2.904 1.00 90.38 95 GLU A N 1
ATOM 741 C CA . GLU A 1 95 ? 7.781 1.403 -3.573 1.00 90.38 95 GLU A CA 1
ATOM 742 C C . GLU A 1 95 ? 7.405 1.470 -5.054 1.00 90.38 95 GLU A C 1
ATOM 744 O O . GLU A 1 95 ? 8.194 1.076 -5.911 1.00 90.38 95 GLU A O 1
ATOM 749 N N . GLN A 1 96 ? 6.244 2.041 -5.377 1.00 89.00 96 GLN A N 1
ATOM 750 C CA . GLN A 1 96 ? 5.788 2.156 -6.757 1.00 89.00 96 GLN A CA 1
ATOM 751 C C . GLN A 1 96 ? 6.641 3.135 -7.572 1.00 89.00 96 GLN A C 1
ATOM 753 O O . GLN A 1 96 ? 6.948 2.860 -8.732 1.00 89.00 96 GLN A O 1
ATOM 758 N N . GLN A 1 97 ? 7.081 4.244 -6.970 1.00 88.62 97 GLN A N 1
ATOM 759 C CA . GLN A 1 97 ? 8.043 5.146 -7.602 1.00 88.62 97 GLN A CA 1
ATOM 760 C C . GLN A 1 97 ? 9.362 4.422 -7.903 1.00 88.62 97 GLN A C 1
ATOM 762 O O . GLN A 1 97 ? 9.877 4.527 -9.015 1.00 88.62 97 GLN A O 1
ATOM 767 N N . ALA A 1 98 ? 9.895 3.662 -6.943 1.00 92.88 98 ALA A N 1
ATOM 768 C CA . ALA A 1 98 ? 11.134 2.912 -7.123 1.00 92.88 98 ALA A CA 1
ATOM 769 C C . ALA A 1 98 ? 11.009 1.835 -8.215 1.00 92.88 98 ALA A C 1
ATOM 771 O O . ALA A 1 98 ? 11.910 1.687 -9.043 1.00 92.88 98 ALA A O 1
ATOM 772 N N . GLU A 1 99 ? 9.891 1.107 -8.252 1.00 90.50 99 GLU A N 1
ATOM 773 C CA . GLU A 1 99 ? 9.606 0.099 -9.278 1.00 90.50 99 GLU A CA 1
ATOM 774 C C . GLU A 1 99 ? 9.502 0.712 -10.683 1.00 90.50 99 GLU A C 1
ATOM 776 O O . GLU A 1 99 ? 10.069 0.163 -11.631 1.00 90.50 99 GLU A O 1
ATOM 781 N N . LEU A 1 100 ? 8.840 1.867 -10.820 1.00 89.44 100 LEU A N 1
ATOM 782 C CA . LEU A 1 100 ? 8.728 2.585 -12.094 1.00 89.44 100 LEU A CA 1
ATOM 783 C C . LEU A 1 100 ? 10.078 3.115 -12.582 1.00 89.44 100 LEU A C 1
ATOM 785 O O . LEU A 1 100 ? 10.416 2.918 -13.750 1.00 89.44 100 LEU A O 1
ATOM 789 N N . THR A 1 101 ? 10.868 3.736 -11.702 1.00 91.94 101 THR A N 1
ATOM 790 C CA . THR A 1 101 ? 12.222 4.201 -12.039 1.00 91.94 101 THR A CA 1
ATOM 791 C C . THR A 1 101 ? 13.094 3.034 -12.486 1.00 91.94 101 THR A C 1
ATOM 793 O O . THR A 1 101 ? 13.725 3.098 -13.537 1.00 91.94 101 THR A O 1
ATOM 796 N N . LYS A 1 102 ? 13.059 1.915 -11.753 1.00 91.94 102 LYS A N 1
ATOM 797 C CA . LYS A 1 102 ? 13.813 0.711 -12.113 1.00 91.94 102 LYS A CA 1
ATOM 798 C C . LYS A 1 102 ? 13.403 0.160 -13.479 1.00 91.94 102 LYS A C 1
ATOM 800 O O . LYS A 1 102 ? 14.270 -0.235 -14.254 1.00 91.94 102 LYS A O 1
ATOM 805 N N . TRP A 1 103 ? 12.104 0.110 -13.774 1.00 90.38 103 TRP A N 1
ATOM 806 C CA . TRP A 1 103 ? 11.621 -0.310 -15.089 1.00 90.38 103 TRP A CA 1
ATOM 807 C C . TRP A 1 103 ? 12.121 0.619 -16.198 1.00 90.38 103 TRP A C 1
ATOM 809 O O . TRP A 1 103 ? 12.585 0.131 -17.228 1.00 90.38 103 TRP A O 1
ATOM 819 N N . TYR A 1 104 ? 12.075 1.934 -15.974 1.00 89.00 104 TYR A N 1
ATOM 820 C CA . TYR A 1 104 ? 12.544 2.926 -16.937 1.00 89.00 104 TYR A CA 1
ATOM 821 C C . TYR A 1 104 ? 14.046 2.787 -17.211 1.00 89.00 104 TYR A C 1
ATOM 823 O O . TYR A 1 104 ? 14.450 2.695 -18.370 1.00 89.00 104 TYR A O 1
ATOM 831 N N . ASP A 1 105 ? 14.861 2.692 -16.159 1.00 91.75 105 ASP A N 1
ATOM 832 C CA . ASP A 1 105 ? 16.313 2.538 -16.276 1.00 91.75 105 ASP A CA 1
ATOM 833 C C . ASP A 1 105 ? 16.683 1.245 -17.013 1.00 91.75 105 ASP A C 1
ATOM 835 O O . ASP A 1 105 ? 17.569 1.242 -17.870 1.00 91.75 105 ASP A O 1
ATOM 839 N N . GLN A 1 106 ? 15.973 0.147 -16.727 1.00 87.62 106 GLN A N 1
ATOM 840 C CA . GLN A 1 106 ? 16.155 -1.124 -17.430 1.00 87.62 106 GLN A CA 1
ATOM 841 C C . GLN A 1 106 ? 15.777 -1.016 -18.906 1.00 87.62 106 GLN A C 1
ATOM 843 O O . GLN A 1 106 ? 16.561 -1.419 -19.760 1.00 87.62 106 GLN A O 1
ATOM 848 N N . ALA A 1 107 ? 14.622 -0.424 -19.220 1.00 85.81 107 ALA A N 1
ATOM 849 C CA . ALA A 1 107 ? 14.203 -0.228 -20.602 1.00 85.81 107 ALA A CA 1
ATOM 850 C C . ALA A 1 107 ? 15.224 0.628 -21.371 1.00 85.81 107 ALA A C 1
ATOM 852 O O . ALA A 1 107 ? 15.634 0.255 -22.468 1.00 85.81 107 ALA A O 1
ATOM 853 N N . ALA A 1 108 ? 15.689 1.736 -20.787 1.00 86.31 108 ALA A N 1
ATOM 854 C CA . ALA A 1 108 ? 16.699 2.602 -21.391 1.00 86.31 108 ALA A CA 1
ATOM 855 C C . ALA A 1 108 ? 18.031 1.869 -21.637 1.00 86.31 108 ALA A C 1
ATOM 857 O O . ALA A 1 108 ? 18.620 2.006 -22.713 1.00 86.31 108 ALA A O 1
ATOM 858 N N . ALA A 1 109 ? 18.486 1.058 -20.676 1.00 87.00 109 ALA A N 1
ATOM 859 C CA . ALA A 1 109 ? 19.686 0.238 -20.822 1.00 87.00 109 ALA A CA 1
ATOM 860 C C . ALA A 1 109 ? 19.538 -0.818 -21.932 1.00 87.00 109 ALA A C 1
ATOM 862 O O . ALA A 1 109 ? 20.453 -0.984 -22.743 1.00 87.00 109 ALA A O 1
ATOM 863 N N . ASP A 1 110 ? 18.382 -1.480 -22.014 1.00 82.88 110 ASP A N 1
ATOM 864 C CA . ASP A 1 110 ? 18.084 -2.480 -23.043 1.00 82.88 110 ASP A CA 1
ATOM 865 C C . ASP A 1 110 ? 18.055 -1.848 -24.445 1.00 82.88 110 ASP A C 1
ATOM 867 O O . ASP A 1 110 ? 18.653 -2.385 -25.384 1.00 82.88 110 ASP A O 1
ATOM 871 N N . TYR A 1 111 ? 17.450 -0.661 -24.587 1.00 80.00 111 TYR A N 1
ATOM 872 C CA . TYR A 1 111 ? 17.469 0.105 -25.838 1.00 80.00 111 TYR A CA 1
ATOM 873 C C . TYR A 1 111 ? 18.887 0.529 -26.239 1.00 80.00 111 TYR A C 1
ATOM 875 O O . TYR A 1 111 ? 19.269 0.370 -27.400 1.00 80.00 111 TYR A O 1
ATOM 883 N N . ALA A 1 112 ? 19.694 1.026 -25.297 1.00 83.50 112 ALA A N 1
ATOM 884 C CA . ALA A 1 112 ? 21.080 1.411 -25.564 1.00 83.50 112 ALA A CA 1
ATOM 885 C C . ALA A 1 112 ? 21.942 0.207 -25.990 1.00 83.50 112 ALA A C 1
ATOM 887 O O . ALA A 1 112 ? 22.744 0.305 -26.923 1.00 83.50 112 ALA A O 1
ATOM 888 N N . ALA A 1 113 ? 21.754 -0.950 -25.349 1.00 80.06 113 ALA A N 1
ATOM 889 C CA . ALA A 1 113 ? 22.438 -2.188 -25.706 1.00 80.06 113 ALA A CA 1
ATOM 890 C C . ALA A 1 113 ? 22.018 -2.711 -27.091 1.00 80.06 113 ALA A C 1
ATOM 892 O O . ALA A 1 113 ? 22.866 -3.196 -27.844 1.00 80.06 113 ALA A O 1
ATOM 893 N N . ALA A 1 114 ? 20.735 -2.595 -27.446 1.00 74.44 114 ALA A N 1
ATOM 894 C CA . ALA A 1 114 ? 20.227 -2.955 -28.767 1.00 74.44 114 ALA A CA 1
ATOM 895 C C . ALA A 1 114 ? 20.778 -2.031 -29.865 1.00 74.44 114 ALA A C 1
ATOM 897 O O . ALA A 1 114 ? 21.267 -2.523 -30.881 1.00 74.44 114 ALA A O 1
ATOM 898 N N . ALA A 1 115 ? 20.789 -0.714 -29.636 1.00 74.75 115 ALA A N 1
ATOM 899 C CA . ALA A 1 115 ? 21.356 0.261 -30.568 1.00 74.75 115 ALA A CA 1
ATOM 900 C C . ALA A 1 115 ? 22.853 0.012 -30.818 1.00 74.75 115 ALA A C 1
ATOM 902 O O . ALA A 1 115 ? 23.304 0.047 -31.959 1.00 74.75 115 ALA A O 1
ATOM 903 N N . LYS A 1 116 ? 23.614 -0.330 -29.769 1.00 74.44 116 LYS A N 1
ATOM 904 C CA . LYS A 1 116 ? 25.042 -0.667 -29.878 1.00 74.44 116 LYS A CA 1
ATOM 905 C C . LYS A 1 116 ? 25.314 -1.985 -30.615 1.00 74.44 116 LYS A C 1
ATOM 907 O O . LYS A 1 116 ? 26.401 -2.153 -31.144 1.00 74.44 116 LYS A O 1
ATOM 912 N N . LYS A 1 117 ? 24.368 -2.930 -30.625 1.00 67.81 117 LYS A N 1
ATOM 913 C CA . LYS A 1 117 ? 24.476 -4.181 -31.401 1.00 67.81 117 LYS A CA 1
ATOM 914 C C . LYS A 1 117 ? 24.098 -4.013 -32.875 1.00 67.81 117 LYS A C 1
ATOM 916 O O . LYS A 1 117 ? 24.434 -4.883 -33.670 1.00 67.81 117 LYS A O 1
ATOM 921 N N . ALA A 1 118 ? 23.355 -2.958 -33.207 1.00 60.75 118 ALA A N 1
ATOM 922 C CA . ALA A 1 118 ? 22.908 -2.660 -34.566 1.00 60.75 118 ALA A CA 1
ATOM 923 C C . ALA A 1 118 ? 23.867 -1.731 -35.341 1.00 60.75 118 ALA A C 1
ATOM 925 O O . ALA A 1 118 ? 23.719 -1.614 -36.556 1.00 60.75 118 ALA A O 1
ATOM 926 N N . ALA A 1 119 ? 24.809 -1.080 -34.646 1.00 51.47 119 ALA A N 1
ATOM 927 C CA . ALA A 1 119 ? 25.892 -0.261 -35.199 1.00 51.47 119 ALA A CA 1
ATOM 928 C C . ALA A 1 119 ? 27.192 -1.068 -35.318 1.00 51.47 119 ALA A C 1
ATOM 930 O O . ALA A 1 119 ? 27.940 -0.819 -36.288 1.00 51.47 119 ALA A O 1
#

Sequence (119 aa):
MTNPAFDFNAIIESSKKAFEPALKFNALAVQGFERVARQQYAFAGELLEIAIKQMQLPSQAKDVNDLTAKQIELTTQLVEKTTQRSQDMIKLATEQQAELTKWYDQAAADYAAAAKKAA

Secondary structure (DSSP, 8-state):
-------HHHHHHHHHHHHHHHHHHHHHHHHHHHHHHHHHHHHHHHHHHHHHHHHHHHHH-SSHHHHHHHHHHHHHHHHHHHHHHHHHHHHHHHHHHHHHHHHHHHHHHHHHHHHHHH-

Radius of gyration: 27.12 Å; chains: 1; bounding box: 56×30×82 Å

pLDDT: mean 82.45, std 10.11, range [36.12, 92.88]